Protein AF-A0A7S0LSY8-F1 (afdb_monomer)

Secondary structure (DSSP, 8-state):
-PPPPPPPP-PPPPP-HHHHHHHHHHT--HHHHHHHHHHTTT--HHHHHHHHHHHTTSGGGGSPPPPTT-TTSSS------HHHHHHHHHTT--HHHHHHHHHHTTT-HHHHHHHHHHHHHHHHT-

Foldseek 3Di:
DDDDDDDDDDQQDFQDVVLLVVCVVVPDASQLSRVLSVVVSVPHNVSSVVVCVVCVPPPCSNPHDDPSVCPVVPPDPLPLPVVLLVVVVVVVDHSVLSSVLCNVVRNDSVSSVVVCVVCVVVVVVD

Structure (mmCIF, N/CA/C/O backbone):
data_AF-A0A7S0LSY8-F1
#
_entry.id   AF-A0A7S0LSY8-F1
#
loop_
_atom_site.group_PDB
_atom_site.id
_atom_site.type_symbol
_atom_site.label_atom_id
_atom_site.label_alt_id
_atom_site.label_comp_id
_atom_site.label_asym_id
_atom_site.label_entity_id
_atom_site.label_seq_id
_atom_site.pdbx_PDB_ins_code
_atom_site.Cartn_x
_atom_site.Cartn_y
_atom_site.Cartn_z
_atom_site.occupancy
_atom_site.B_iso_or_equiv
_atom_site.auth_seq_id
_atom_site.auth_comp_id
_atom_site.auth_asym_id
_atom_site.auth_atom_id
_atom_site.pdbx_PDB_model_num
ATOM 1 N N . ALA A 1 1 ? -17.701 -11.388 41.308 1.00 42.91 1 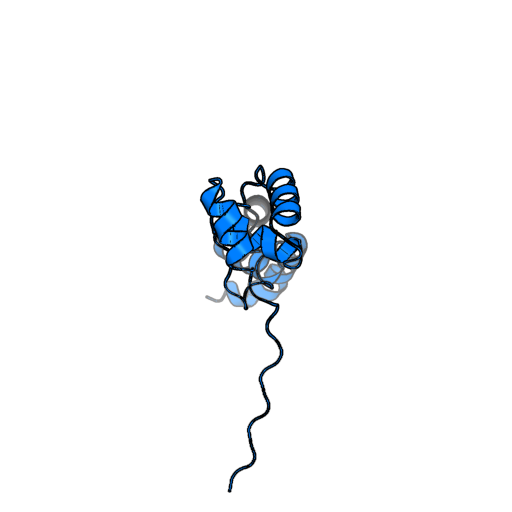ALA A N 1
ATOM 2 C CA . ALA A 1 1 ? -17.339 -10.186 40.533 1.00 42.91 1 ALA A CA 1
ATOM 3 C C . ALA A 1 1 ? -15.982 -10.446 39.891 1.00 42.91 1 ALA A C 1
ATOM 5 O O . ALA A 1 1 ? -15.053 -10.774 40.617 1.00 42.91 1 ALA A O 1
ATOM 6 N N . ALA A 1 2 ? -15.907 -10.433 38.559 1.00 42.19 2 ALA A N 1
ATOM 7 C CA . ALA A 1 2 ? -14.663 -10.598 37.803 1.00 42.19 2 ALA A CA 1
ATOM 8 C C . ALA A 1 2 ? -13.939 -9.239 37.672 1.00 42.19 2 ALA A C 1
ATOM 10 O O . ALA A 1 2 ? -14.623 -8.212 37.674 1.00 42.19 2 ALA A O 1
ATOM 11 N N . PRO A 1 3 ? -12.596 -9.201 37.584 1.00 59.75 3 PRO A N 1
ATOM 12 C CA . PRO A 1 3 ? -11.853 -7.957 37.383 1.00 59.75 3 PRO A CA 1
ATOM 13 C C . PRO A 1 3 ? -12.065 -7.395 35.960 1.00 59.75 3 PRO A C 1
ATOM 15 O O . PRO A 1 3 ? -12.227 -8.177 35.021 1.00 59.75 3 PRO A O 1
ATOM 18 N N . PRO A 1 4 ? -12.063 -6.059 35.775 1.00 61.12 4 PRO A N 1
ATOM 19 C CA . PRO A 1 4 ? -12.192 -5.441 34.458 1.00 61.12 4 PRO A CA 1
ATOM 20 C C . PRO A 1 4 ? -10.947 -5.701 33.594 1.00 61.12 4 PRO A C 1
ATOM 22 O O . PRO A 1 4 ? -9.817 -5.469 34.022 1.00 61.12 4 PRO A O 1
ATOM 25 N N . CYS A 1 5 ? -11.181 -6.178 32.368 1.00 45.53 5 CYS A N 1
ATOM 26 C CA . CYS A 1 5 ? -10.199 -6.290 31.290 1.00 45.53 5 CYS A CA 1
ATOM 27 C C . CYS A 1 5 ? -9.465 -4.957 31.067 1.00 45.53 5 CYS A C 1
ATOM 29 O O . CYS A 1 5 ? -10.090 -3.899 31.021 1.00 45.53 5 CYS A O 1
ATOM 31 N N . ALA A 1 6 ? -8.146 -5.027 30.889 1.00 56.25 6 ALA A N 1
ATOM 32 C CA . ALA A 1 6 ? -7.312 -3.911 30.452 1.00 56.25 6 ALA A CA 1
ATOM 33 C C . ALA A 1 6 ? -7.784 -3.347 29.089 1.00 56.25 6 ALA A C 1
ATOM 35 O O . ALA A 1 6 ? -8.228 -4.131 28.245 1.00 56.25 6 ALA A O 1
ATOM 36 N N . PRO A 1 7 ? -7.686 -2.024 28.840 1.00 59.47 7 PRO A N 1
ATOM 37 C CA . PRO A 1 7 ? -7.923 -1.470 27.510 1.00 59.47 7 PRO A CA 1
ATOM 38 C C . PRO A 1 7 ? -6.825 -1.934 26.530 1.00 59.47 7 PRO A C 1
ATOM 40 O O . PRO A 1 7 ? -5.669 -2.082 26.938 1.00 59.47 7 PRO A O 1
ATOM 43 N N . PRO A 1 8 ? -7.161 -2.172 25.248 1.00 52.75 8 PRO A N 1
ATOM 44 C CA . PRO A 1 8 ? -6.174 -2.473 24.216 1.00 52.75 8 PRO A CA 1
ATOM 45 C C . PRO A 1 8 ? -5.215 -1.280 24.014 1.00 52.75 8 PRO A C 1
ATOM 47 O O . PRO A 1 8 ? -5.577 -0.145 24.337 1.00 52.75 8 PRO A O 1
ATOM 50 N N . PRO A 1 9 ? -3.992 -1.512 23.501 1.00 51.47 9 PRO A N 1
ATOM 51 C CA . PRO A 1 9 ? -3.039 -0.442 23.205 1.00 51.47 9 PRO A CA 1
ATOM 52 C C . PRO A 1 9 ? -3.654 0.591 22.243 1.00 51.47 9 PRO A C 1
ATOM 54 O O . PRO A 1 9 ? -4.496 0.225 21.418 1.00 51.47 9 PRO A O 1
ATOM 57 N N . PRO A 1 10 ? -3.259 1.875 22.331 1.00 51.97 10 PRO A N 1
ATOM 58 C CA . PRO A 1 10 ? -3.784 2.912 21.454 1.00 51.97 10 PRO A CA 1
ATOM 59 C C . PRO A 1 10 ? -3.404 2.580 20.010 1.00 51.97 10 PRO A C 1
ATOM 61 O O . PRO A 1 10 ? -2.225 2.539 19.659 1.00 51.97 10 PRO A O 1
ATOM 64 N N . ALA A 1 11 ? -4.410 2.317 19.178 1.00 51.84 11 ALA A N 1
ATOM 65 C CA . ALA A 1 11 ? -4.234 2.336 17.736 1.00 51.84 11 ALA A CA 1
ATOM 66 C C . ALA A 1 11 ? -3.699 3.725 17.333 1.00 51.84 11 ALA A C 1
ATOM 68 O O . ALA A 1 11 ? -4.086 4.718 17.962 1.00 51.84 11 ALA A O 1
ATOM 69 N N . PRO A 1 12 ? -2.812 3.825 16.324 1.00 55.16 12 PRO A N 1
ATOM 70 C CA . PRO A 1 12 ? -2.435 5.122 15.775 1.00 55.16 12 PRO A CA 1
ATOM 71 C C . PRO A 1 12 ? -3.712 5.900 15.421 1.00 55.16 12 PRO A C 1
ATOM 73 O O . PRO A 1 12 ? -4.687 5.278 14.978 1.00 55.16 12 PRO A O 1
ATOM 76 N N . PRO A 1 13 ? -3.753 7.221 15.670 1.00 63.06 13 PRO A N 1
ATOM 77 C CA . PRO A 1 13 ? -4.959 8.001 15.446 1.00 63.06 13 PRO A CA 1
ATOM 78 C C . PRO A 1 13 ? -5.411 7.809 13.994 1.00 63.06 13 PRO A C 1
ATOM 80 O O . PRO A 1 13 ? -4.576 7.906 13.090 1.00 63.06 13 PRO A O 1
ATOM 83 N N . PRO A 1 14 ? -6.695 7.495 13.754 1.00 71.38 14 PRO A N 1
ATOM 84 C CA . PRO A 1 14 ? -7.207 7.390 12.397 1.00 71.38 14 PRO A CA 1
ATOM 85 C C . PRO A 1 14 ? -7.023 8.724 11.660 1.00 71.38 14 PRO A C 1
ATOM 87 O O . PRO A 1 14 ? -6.875 9.779 12.280 1.00 71.38 14 PRO A O 1
ATOM 90 N N . ALA A 1 15 ? -7.013 8.665 10.328 1.00 80.56 15 ALA A N 1
ATOM 91 C CA . ALA A 1 15 ? -7.034 9.862 9.497 1.00 80.56 15 ALA A CA 1
ATOM 92 C C . ALA A 1 15 ? -8.249 10.720 9.871 1.00 80.56 15 ALA A C 1
ATOM 94 O O . ALA A 1 15 ? -9.363 10.197 9.946 1.00 80.56 15 ALA A O 1
ATOM 95 N N . ASP A 1 16 ? -8.038 12.013 10.096 1.00 85.81 16 ASP A N 1
ATOM 96 C CA . ASP A 1 16 ? -9.111 12.927 10.465 1.00 85.81 16 ASP A CA 1
ATOM 97 C C . ASP A 1 16 ? -10.097 13.067 9.305 1.00 85.81 16 ASP A C 1
ATOM 99 O O . ASP A 1 16 ? -9.765 13.570 8.228 1.00 85.81 16 ASP A O 1
ATOM 103 N N . GLU A 1 17 ? -11.324 12.594 9.516 1.00 83.25 17 GLU A N 1
ATOM 104 C CA . GLU A 1 17 ? -12.347 12.537 8.473 1.00 83.25 17 GLU A CA 1
ATOM 105 C C . GLU A 1 17 ? -12.709 13.930 7.942 1.00 83.25 17 GLU A C 1
ATOM 107 O O . GLU A 1 17 ? -13.083 14.050 6.777 1.00 83.25 17 GLU A O 1
ATOM 112 N N . SER A 1 18 ? -12.537 14.992 8.740 1.00 86.31 18 SER A N 1
ATOM 113 C CA . SER A 1 18 ? -12.792 16.369 8.290 1.00 86.31 18 SER A CA 1
ATOM 114 C C . SER A 1 18 ? -11.728 16.835 7.295 1.00 86.31 18 SER A C 1
ATOM 116 O O . SER A 1 18 ? -12.042 17.478 6.287 1.00 86.31 18 SER A O 1
ATOM 118 N N . VAL A 1 19 ? -10.466 16.481 7.550 1.00 87.38 19 VAL A N 1
ATOM 119 C CA . VAL A 1 19 ? -9.344 16.743 6.636 1.00 87.38 19 VAL A CA 1
ATOM 120 C C . VAL A 1 19 ? -9.500 15.924 5.358 1.00 87.38 19 VAL A C 1
ATOM 122 O O . VAL A 1 19 ? -9.396 16.470 4.257 1.00 87.38 19 VAL A O 1
ATOM 125 N N . VAL A 1 20 ? -9.830 14.638 5.497 1.00 87.06 20 VAL A N 1
ATOM 126 C CA . VAL A 1 20 ? -10.076 13.738 4.366 1.00 87.06 20 VAL A CA 1
ATOM 127 C C . VAL A 1 20 ? -11.226 14.252 3.502 1.00 87.06 20 VAL A C 1
ATOM 129 O O . VAL A 1 20 ? -11.060 14.379 2.294 1.00 87.06 20 VAL A O 1
ATOM 132 N N . ALA A 1 21 ? -12.362 14.614 4.099 1.00 87.19 21 ALA A N 1
ATOM 133 C CA . ALA A 1 21 ? -13.519 15.134 3.373 1.00 87.19 21 ALA A CA 1
ATOM 134 C C . ALA A 1 21 ? -13.210 16.443 2.632 1.00 87.19 21 ALA A C 1
ATOM 136 O O . ALA A 1 21 ? -13.695 16.643 1.520 1.00 87.19 21 ALA A O 1
ATOM 137 N N . SER A 1 22 ? -12.374 17.311 3.211 1.00 88.69 22 SER A N 1
ATOM 138 C CA . SER A 1 22 ? -11.951 18.563 2.569 1.00 88.69 22 SER A CA 1
ATOM 139 C C . SER A 1 22 ? -11.122 18.299 1.308 1.00 88.69 22 SER A C 1
ATOM 141 O O . SER A 1 22 ? -11.386 18.885 0.259 1.00 88.69 22 SER A O 1
ATOM 143 N N . LEU A 1 23 ? -10.165 17.369 1.384 1.00 86.38 23 LEU A N 1
ATOM 144 C CA . LEU A 1 23 ? -9.323 16.974 0.251 1.00 86.38 23 LEU A CA 1
ATOM 145 C C . LEU A 1 23 ? -10.124 16.216 -0.819 1.00 86.38 23 LEU A C 1
ATOM 147 O O . LEU A 1 23 ? -10.008 16.504 -2.011 1.00 86.38 23 LEU A O 1
ATOM 151 N N . VAL A 1 24 ? -11.008 15.311 -0.404 1.00 87.75 24 VAL A N 1
ATOM 152 C CA . VAL A 1 24 ? -11.899 14.583 -1.318 1.00 87.75 24 VAL A CA 1
ATOM 153 C C . VAL A 1 24 ? -12.846 15.533 -2.041 1.00 87.75 24 VAL A C 1
ATOM 155 O O . VAL A 1 24 ? -13.026 15.427 -3.253 1.00 87.75 24 VAL A O 1
ATOM 158 N N . SER A 1 25 ? -13.390 16.525 -1.334 1.00 85.94 25 SER A N 1
ATOM 159 C CA . SER A 1 25 ? -14.231 17.558 -1.941 1.00 85.94 25 SER A CA 1
ATOM 160 C C . SER A 1 25 ? -13.473 18.441 -2.938 1.00 85.94 25 SER A C 1
ATOM 162 O O . SER A 1 25 ? -14.108 19.039 -3.805 1.00 85.94 25 SER A O 1
ATOM 164 N N . MET A 1 26 ? -12.144 18.534 -2.830 1.00 83.12 26 MET A N 1
ATOM 165 C CA . MET A 1 26 ? -11.284 19.220 -3.802 1.00 83.12 26 MET A CA 1
ATOM 166 C C . MET A 1 26 ? -10.941 18.361 -5.023 1.00 83.12 26 MET A C 1
ATOM 168 O O . MET A 1 26 ? -10.442 18.895 -6.012 1.00 83.12 26 MET A O 1
ATOM 172 N N . GLY A 1 27 ? -11.248 17.062 -4.987 1.00 79.75 27 GLY A N 1
ATOM 173 C CA . GLY A 1 27 ? -11.003 16.120 -6.080 1.00 79.75 27 GLY A CA 1
ATOM 174 C C . GLY A 1 27 ? -9.839 15.159 -5.842 1.00 79.75 27 GLY A C 1
ATOM 175 O O . GLY A 1 27 ? -9.475 14.425 -6.758 1.00 79.75 27 GLY A O 1
ATOM 176 N N . PHE A 1 28 ? -9.256 15.132 -4.641 1.00 82.06 28 PHE A N 1
ATOM 177 C CA . PHE A 1 28 ? -8.258 14.125 -4.276 1.00 82.06 28 PHE A CA 1
ATOM 178 C C . PHE A 1 28 ? -8.929 12.793 -3.908 1.00 82.06 28 PHE A C 1
ATOM 180 O O . PHE A 1 28 ? -10.042 12.761 -3.390 1.00 82.06 28 PHE A O 1
ATOM 187 N N . SER A 1 29 ? -8.262 11.663 -4.142 1.00 83.88 29 SER A N 1
ATOM 188 C CA . SER A 1 29 ? -8.815 10.360 -3.749 1.00 83.88 29 SER A CA 1
ATOM 189 C C . SER A 1 29 ? -8.888 10.206 -2.232 1.00 83.88 29 SER A C 1
ATOM 191 O O . SER A 1 29 ? -8.035 10.711 -1.499 1.00 83.88 29 SER A O 1
ATOM 193 N N . GLU A 1 30 ? -9.862 9.431 -1.748 1.00 83.25 30 GLU A N 1
ATOM 194 C CA . GLU A 1 30 ? -10.002 9.109 -0.320 1.00 83.25 30 GLU A CA 1
ATOM 195 C C . GLU A 1 30 ? -8.741 8.471 0.272 1.00 83.25 30 GLU A C 1
ATOM 197 O O . GLU A 1 30 ? -8.360 8.799 1.393 1.00 83.25 30 GLU A O 1
ATOM 202 N N . ASN A 1 31 ? -8.077 7.581 -0.472 1.00 83.06 31 ASN A N 1
ATOM 203 C CA . ASN A 1 31 ? -6.863 6.902 -0.012 1.00 83.06 31 ASN A CA 1
ATOM 204 C C . ASN A 1 31 ? -5.715 7.890 0.211 1.00 83.06 31 ASN A C 1
ATOM 206 O O . ASN A 1 31 ? -5.158 7.953 1.306 1.00 83.06 31 ASN A O 1
ATOM 210 N N . GLY A 1 32 ? -5.425 8.719 -0.791 1.00 82.44 32 GLY A N 1
ATOM 211 C CA . GLY A 1 32 ? -4.392 9.746 -0.708 1.00 82.44 32 GLY A CA 1
ATOM 212 C C . GLY A 1 32 ? -4.700 10.813 0.341 1.00 82.44 32 GLY A C 1
ATOM 213 O O . GLY A 1 32 ? -3.818 11.239 1.081 1.00 82.44 32 GLY A O 1
ATOM 214 N N . SER A 1 33 ? -5.978 11.160 0.498 1.00 87.00 33 SER A N 1
ATOM 215 C CA . SER A 1 33 ? -6.441 12.082 1.538 1.00 87.00 33 SER A CA 1
ATOM 216 C C . SER A 1 33 ? -6.225 11.516 2.946 1.00 87.00 33 SER A C 1
ATOM 218 O O . SER A 1 33 ? -5.756 12.226 3.835 1.00 87.00 33 SER A O 1
ATOM 220 N N . LYS A 1 34 ? -6.498 10.219 3.152 1.00 85.50 34 LYS A N 1
ATOM 221 C CA . LYS A 1 34 ? -6.215 9.515 4.414 1.00 85.50 34 LYS A CA 1
ATOM 222 C C . LYS A 1 34 ? -4.707 9.417 4.671 1.00 85.50 34 LYS A C 1
ATOM 224 O O . LYS A 1 34 ? -4.277 9.648 5.799 1.00 85.50 34 LYS A O 1
ATOM 229 N N . ARG A 1 35 ? -3.897 9.137 3.640 1.00 82.94 35 ARG A N 1
ATOM 230 C CA . ARG A 1 35 ? -2.423 9.122 3.734 1.00 82.94 35 ARG A CA 1
ATOM 231 C C . ARG A 1 35 ? -1.880 10.479 4.152 1.00 82.94 35 ARG A C 1
ATOM 233 O O . ARG A 1 35 ? -1.093 10.546 5.088 1.00 82.94 35 ARG A O 1
ATOM 240 N N . ALA A 1 36 ? -2.354 11.542 3.515 1.00 86.38 36 ALA A N 1
ATOM 241 C CA . ALA A 1 36 ? -1.938 12.900 3.810 1.00 86.38 36 ALA A CA 1
ATOM 242 C C . ALA A 1 36 ? -2.314 13.329 5.225 1.00 86.38 36 ALA A C 1
ATOM 244 O O . ALA A 1 36 ? -1.459 13.835 5.947 1.00 86.38 36 ALA A O 1
ATOM 245 N N . ALA A 1 37 ? -3.554 13.064 5.648 1.00 87.19 37 ALA A N 1
ATOM 246 C CA . ALA A 1 37 ? -4.008 13.347 7.006 1.00 87.19 37 ALA A CA 1
ATOM 247 C C . ALA A 1 37 ? -3.119 12.650 8.051 1.00 87.19 37 ALA A C 1
ATOM 249 O O . ALA A 1 37 ? -2.656 13.291 8.991 1.00 87.19 37 ALA A O 1
ATOM 250 N N . LEU A 1 38 ? -2.790 11.371 7.841 1.00 83.38 38 LEU A N 1
ATOM 251 C CA . LEU A 1 38 ? -1.892 10.620 8.722 1.00 83.38 38 LEU A CA 1
ATOM 252 C C . LEU A 1 38 ? -0.448 11.136 8.679 1.00 83.38 38 LEU A C 1
ATOM 254 O O . LEU A 1 38 ? 0.188 11.258 9.725 1.00 83.38 38 LEU A O 1
ATOM 258 N N . ALA A 1 39 ?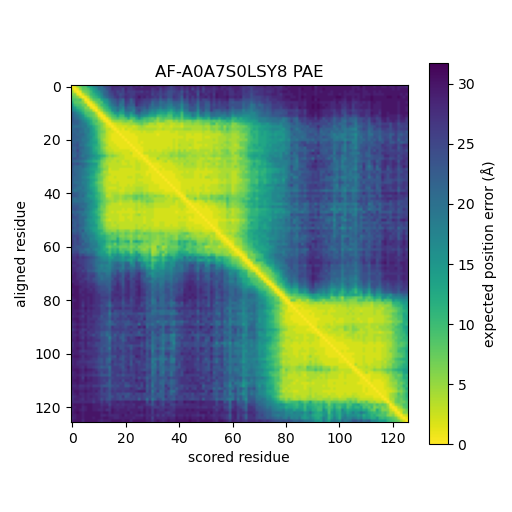 0.067 11.470 7.496 1.00 82.56 39 ALA A N 1
ATOM 259 C CA . ALA A 1 39 ? 1.438 11.938 7.324 1.00 82.56 39 ALA A CA 1
ATOM 260 C C . ALA A 1 39 ? 1.682 13.282 8.017 1.00 82.56 39 ALA A C 1
ATOM 262 O O . ALA A 1 39 ? 2.722 13.486 8.648 1.00 82.56 39 ALA A O 1
ATOM 263 N N . VAL A 1 40 ? 0.689 14.172 7.985 1.00 86.25 40 VAL A N 1
ATOM 264 C CA . VAL A 1 40 ? 0.742 15.444 8.715 1.00 86.25 40 VAL A CA 1
ATOM 265 C C . VAL A 1 40 ? 0.259 15.326 10.154 1.00 86.25 40 VAL A C 1
ATOM 267 O O . VAL A 1 40 ? 0.036 16.346 10.791 1.00 86.25 40 VAL A O 1
ATOM 270 N N . ASN A 1 41 ? 0.099 14.110 10.691 1.00 82.88 41 ASN A N 1
ATOM 271 C CA . ASN A 1 41 ? -0.359 13.860 12.063 1.00 82.88 41 ASN A CA 1
ATOM 272 C C . ASN A 1 41 ? -1.703 14.535 12.393 1.00 82.88 41 ASN A C 1
ATOM 274 O O . ASN A 1 41 ? -1.925 14.981 13.517 1.00 82.88 41 ASN A O 1
ATOM 278 N N . ASN A 1 42 ? -2.600 14.624 11.410 1.00 80.44 42 ASN A N 1
ATOM 279 C CA . ASN A 1 42 ? -3.902 15.276 11.520 1.00 80.44 42 ASN A CA 1
ATOM 280 C C . ASN A 1 42 ? -3.811 16.749 11.977 1.00 80.44 42 ASN A C 1
ATOM 282 O O . ASN A 1 42 ? -4.737 17.266 12.595 1.00 80.44 42 ASN A O 1
ATOM 286 N N . VAL A 1 43 ? -2.699 17.437 11.676 1.00 83.31 43 VAL A N 1
ATOM 287 C CA . VAL A 1 43 ? -2.468 18.842 12.069 1.00 83.31 43 VAL A CA 1
ATOM 288 C C . VAL A 1 43 ? -3.440 19.806 11.375 1.00 83.31 43 VAL A C 1
ATOM 290 O O . VAL A 1 43 ? -3.800 20.828 11.955 1.00 83.31 43 VAL A O 1
ATOM 293 N N . GLY A 1 44 ? -3.900 19.484 10.162 1.00 84.75 44 GLY A N 1
ATOM 294 C CA . GLY A 1 44 ? -4.913 20.271 9.458 1.00 84.75 44 GLY A CA 1
ATOM 295 C C . GLY A 1 44 ? -5.006 19.971 7.963 1.00 84.75 44 GLY A C 1
ATOM 296 O O . GLY A 1 44 ? -4.135 19.314 7.390 1.00 84.75 44 GLY A O 1
ATOM 297 N N . ALA A 1 45 ? -6.069 20.475 7.327 1.00 85.81 45 ALA A N 1
ATOM 298 C CA . ALA A 1 45 ? -6.326 20.267 5.901 1.00 85.81 45 ALA A CA 1
ATOM 299 C C . ALA A 1 45 ? -5.332 21.001 4.991 1.00 85.81 45 ALA A C 1
ATOM 301 O O . ALA A 1 45 ? -4.968 20.470 3.947 1.00 85.81 45 ALA A O 1
A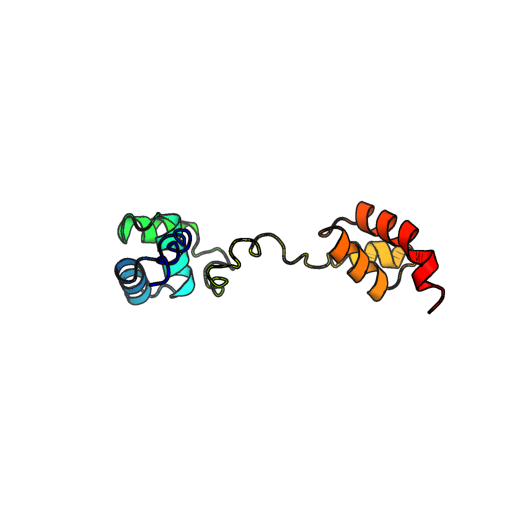TOM 302 N N . GLU A 1 46 ? -4.850 22.174 5.405 1.00 87.81 46 GLU A N 1
ATOM 303 C CA . GLU A 1 46 ? -3.841 22.949 4.669 1.00 87.81 46 GLU A CA 1
ATOM 304 C C . GLU A 1 46 ? -2.504 22.197 4.597 1.00 87.81 46 GLU A C 1
ATOM 306 O O . GLU A 1 46 ? -1.952 22.005 3.517 1.00 87.81 46 GLU A O 1
ATOM 311 N N . GLN A 1 47 ? -2.027 21.664 5.724 1.00 86.56 47 GLN A N 1
ATOM 312 C CA . GLN A 1 47 ? -0.797 20.866 5.760 1.00 86.56 47 GLN A CA 1
ATOM 313 C C . GLN A 1 47 ? -0.961 19.541 5.028 1.00 86.56 47 GLN A C 1
ATOM 315 O O . GLN A 1 47 ? -0.066 19.138 4.287 1.00 86.56 47 GLN A O 1
ATOM 320 N N . ALA A 1 48 ? -2.105 18.871 5.196 1.00 86.75 48 ALA A N 1
ATOM 321 C CA . ALA A 1 48 ? -2.383 17.648 4.458 1.00 86.75 48 ALA A CA 1
ATOM 322 C C . ALA A 1 48 ? -2.380 17.919 2.948 1.00 86.75 48 ALA A C 1
ATOM 324 O O . ALA A 1 48 ? -1.798 17.144 2.203 1.00 86.75 48 ALA A O 1
ATOM 325 N N . MET A 1 49 ? -2.938 19.043 2.496 1.00 85.81 49 MET A N 1
ATOM 326 C CA . MET A 1 49 ? -2.885 19.458 1.095 1.00 85.81 49 M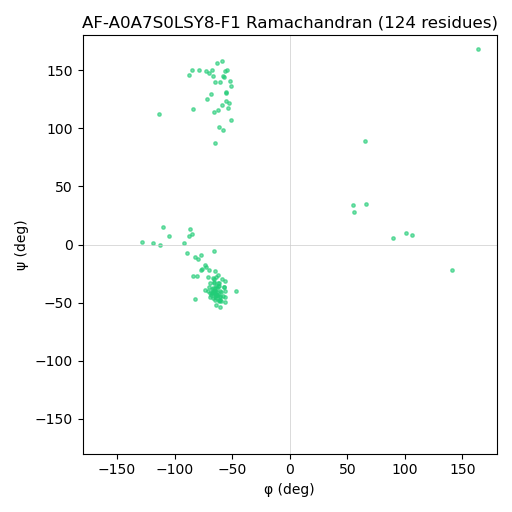ET A CA 1
ATOM 327 C C . MET A 1 49 ? -1.449 19.665 0.599 1.00 85.81 49 MET A C 1
ATOM 329 O O . MET A 1 49 ? -1.126 19.188 -0.485 1.00 85.81 49 MET A O 1
ATOM 333 N N . GLU A 1 50 ? -0.580 20.337 1.357 1.00 87.44 50 GLU A N 1
ATOM 334 C CA . GLU A 1 50 ? 0.835 20.467 0.971 1.00 87.44 50 GLU A CA 1
ATOM 335 C C . GLU A 1 50 ? 1.509 19.098 0.835 1.00 87.44 50 GLU A C 1
ATOM 337 O O . GLU A 1 50 ? 2.244 18.852 -0.124 1.00 87.44 50 GLU A O 1
ATOM 342 N N . TRP A 1 51 ? 1.207 18.176 1.753 1.00 88.06 51 TRP A N 1
ATOM 343 C CA . TRP A 1 51 ? 1.708 16.807 1.677 1.00 88.06 51 TRP A CA 1
ATOM 344 C C . TRP A 1 51 ? 1.168 16.066 0.452 1.00 88.06 51 TRP A C 1
ATOM 346 O O . TRP A 1 51 ? 1.942 15.402 -0.238 1.00 88.06 51 TRP A O 1
ATOM 356 N N . VAL A 1 52 ? -0.130 16.222 0.153 1.00 86.12 52 VAL A N 1
ATOM 357 C CA . VAL A 1 52 ? -0.748 15.707 -1.072 1.00 86.12 52 VAL A CA 1
ATOM 358 C C . VAL A 1 52 ? -0.015 16.256 -2.282 1.00 86.12 52 VAL A C 1
ATOM 360 O O . VAL A 1 52 ? 0.381 15.468 -3.117 1.00 86.12 52 VAL A O 1
ATOM 363 N N . PHE A 1 53 ? 0.230 17.560 -2.395 1.00 82.94 53 PHE A N 1
ATOM 364 C CA . PHE A 1 53 ? 0.912 18.101 -3.572 1.00 82.94 53 PHE A CA 1
ATOM 365 C C . PHE A 1 53 ? 2.333 17.568 -3.754 1.00 82.94 53 PHE A C 1
ATOM 367 O O . PHE A 1 53 ? 2.759 17.373 -4.886 1.00 82.94 53 PHE A O 1
ATOM 374 N N . ALA A 1 54 ? 3.041 17.291 -2.661 1.00 84.00 54 ALA A N 1
ATOM 375 C CA . ALA A 1 54 ? 4.364 16.681 -2.717 1.00 84.00 54 ALA A CA 1
ATOM 376 C C . ALA A 1 54 ? 4.342 15.190 -3.109 1.00 84.00 54 ALA A C 1
ATOM 378 O O . ALA A 1 54 ? 5.375 14.670 -3.517 1.00 84.00 54 ALA A O 1
ATOM 379 N N . HIS A 1 55 ? 3.198 14.509 -2.972 1.00 81.56 55 HIS A N 1
ATOM 380 C CA . HIS A 1 55 ? 3.077 13.058 -3.165 1.00 81.56 55 HIS A CA 1
ATOM 381 C C . HIS A 1 55 ? 1.954 12.651 -4.134 1.00 81.56 55 HIS A C 1
ATOM 383 O O . HIS A 1 55 ? 1.745 11.464 -4.330 1.00 81.56 55 HIS A O 1
ATOM 389 N N . LEU A 1 56 ? 1.209 13.570 -4.762 1.00 78.12 56 LEU A N 1
ATOM 390 C CA . LEU A 1 56 ? 0.088 13.200 -5.645 1.00 78.12 56 LEU A CA 1
ATOM 391 C C . LEU A 1 56 ? 0.568 12.560 -6.948 1.00 78.12 56 LEU A C 1
ATOM 393 O O . LEU A 1 56 ? -0.211 11.901 -7.633 1.00 78.12 56 LEU A O 1
ATOM 397 N N . GLU A 1 57 ? 1.820 12.838 -7.308 1.00 74.62 57 GLU A N 1
ATOM 398 C CA . GLU A 1 57 ? 2.507 12.308 -8.485 1.00 74.62 57 GLU A CA 1
ATOM 399 C C . GLU A 1 57 ? 3.027 10.887 -8.242 1.00 74.62 57 GLU A C 1
ATOM 401 O O . GLU A 1 57 ? 3.401 10.195 -9.189 1.00 74.62 57 GLU A O 1
ATOM 406 N N . ASP A 1 58 ? 3.032 10.449 -6.981 1.00 73.88 58 ASP A N 1
ATOM 407 C CA . ASP A 1 58 ? 3.430 9.106 -6.606 1.00 73.88 58 ASP A CA 1
ATOM 408 C C . ASP A 1 58 ? 2.337 8.120 -7.060 1.00 73.88 58 ASP A C 1
ATOM 410 O O . ASP A 1 58 ? 1.162 8.291 -6.706 1.00 73.88 58 ASP A O 1
ATOM 414 N N . PRO A 1 59 ? 2.675 7.083 -7.847 1.00 63.12 59 PRO A N 1
ATOM 415 C CA . PRO A 1 59 ? 1.697 6.113 -8.343 1.00 63.12 59 PRO A CA 1
ATOM 416 C C . PRO A 1 59 ? 0.966 5.406 -7.193 1.00 63.12 59 PRO A C 1
ATOM 418 O O . PRO A 1 59 ? -0.221 5.093 -7.306 1.00 63.12 59 PRO A O 1
ATOM 421 N N . ASP A 1 60 ? 1.639 5.254 -6.055 1.00 66.25 60 ASP A N 1
ATOM 422 C CA . ASP A 1 60 ? 1.106 4.659 -4.839 1.00 66.25 60 ASP A CA 1
ATOM 423 C C . ASP A 1 60 ? 0.109 5.564 -4.100 1.00 66.25 60 ASP A C 1
ATOM 425 O O . ASP A 1 60 ? -0.663 5.085 -3.271 1.00 66.25 60 ASP A O 1
ATOM 429 N N . PHE A 1 61 ? 0.062 6.873 -4.359 1.00 72.88 61 PHE A N 1
ATOM 430 C CA . PHE A 1 61 ? -0.757 7.817 -3.585 1.00 72.88 61 PHE A CA 1
ATOM 431 C C . PHE A 1 61 ? -2.250 7.465 -3.563 1.00 72.88 61 PHE A C 1
ATOM 433 O O . PHE A 1 61 ? -2.924 7.627 -2.541 1.00 72.88 61 PHE A O 1
ATOM 440 N N . ASN A 1 62 ? -2.763 6.957 -4.683 1.00 71.69 62 ASN A N 1
ATOM 441 C CA . ASN A 1 62 ? -4.160 6.550 -4.822 1.00 71.69 62 ASN A CA 1
ATOM 442 C C . ASN A 1 62 ? -4.411 5.088 -4.422 1.00 71.69 62 ASN A C 1
ATOM 444 O O . ASN A 1 62 ? -5.577 4.680 -4.349 1.00 71.69 62 ASN A O 1
ATOM 448 N N . ASP A 1 63 ? -3.354 4.321 -4.152 1.00 70.25 63 ASP A N 1
ATOM 449 C CA . ASP A 1 63 ? -3.445 2.905 -3.813 1.00 70.25 63 ASP A CA 1
ATOM 450 C C . ASP A 1 63 ? -4.183 2.716 -2.473 1.00 70.25 63 ASP A C 1
ATOM 452 O O . ASP A 1 63 ? -4.033 3.544 -1.559 1.00 70.25 63 ASP A O 1
ATOM 456 N N . PRO A 1 64 ? -5.057 1.698 -2.342 1.00 61.66 64 PRO A N 1
ATOM 457 C CA . PRO A 1 64 ? -5.779 1.436 -1.104 1.00 61.66 64 PRO A CA 1
ATOM 458 C C . PRO A 1 64 ? -4.824 1.325 0.084 1.00 61.66 64 PRO A C 1
ATOM 460 O O . PRO A 1 64 ? -3.954 0.461 0.138 1.00 61.66 64 PRO A O 1
ATOM 463 N N . LEU A 1 65 ? -5.038 2.186 1.084 1.00 56.53 65 LEU A N 1
ATOM 464 C CA . LEU A 1 65 ? -4.314 2.101 2.346 1.00 56.53 65 LEU A CA 1
ATOM 465 C C . LEU A 1 65 ? -4.487 0.696 2.939 1.00 56.53 65 LEU A C 1
ATOM 467 O O . LEU A 1 65 ? -5.631 0.285 3.177 1.00 56.53 65 LEU A O 1
ATOM 471 N N . PRO A 1 66 ? -3.394 -0.038 3.216 1.00 52.44 66 PRO A N 1
ATOM 472 C CA . PRO A 1 66 ? -3.509 -1.316 3.887 1.00 52.44 66 PRO A CA 1
ATOM 473 C C . PRO A 1 66 ? -4.164 -1.087 5.262 1.00 52.44 66 PRO A C 1
ATOM 475 O O . PRO A 1 66 ? -3.885 -0.078 5.920 1.00 52.44 66 PRO A O 1
ATOM 478 N N . PRO A 1 67 ? -5.072 -1.977 5.702 1.00 43.19 67 PRO A N 1
ATOM 479 C CA . PRO A 1 67 ? -5.849 -1.789 6.925 1.00 43.19 67 PRO A CA 1
ATOM 480 C C . PRO A 1 67 ? -4.942 -1.536 8.144 1.00 43.19 67 PRO A C 1
ATOM 482 O O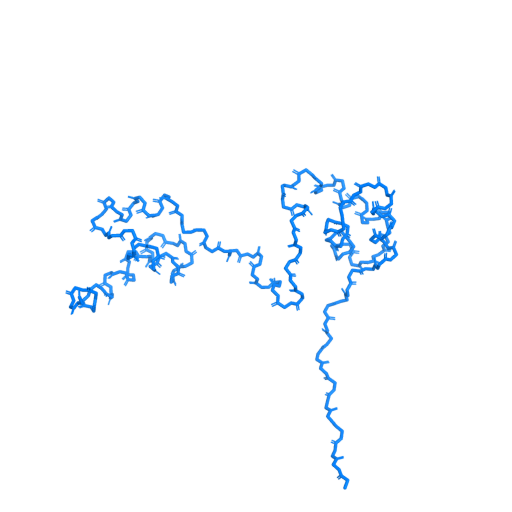 . PRO A 1 67 ? -3.817 -2.042 8.174 1.00 43.19 67 PRO A O 1
ATOM 485 N N . PRO A 1 68 ? -5.398 -0.784 9.168 1.00 44.31 68 PRO A N 1
ATOM 486 C CA . PRO A 1 68 ? -4.613 -0.500 10.371 1.00 44.31 68 PRO A CA 1
AT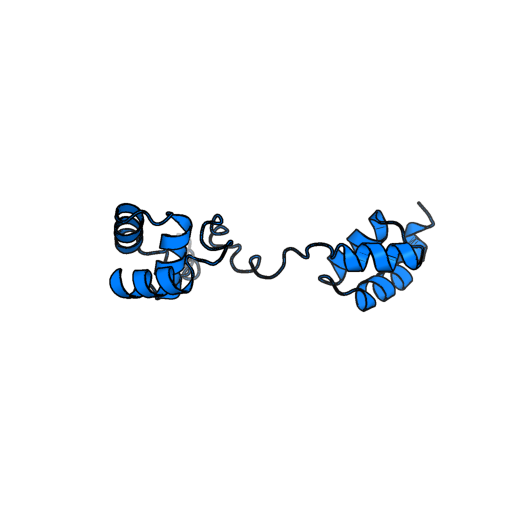OM 487 C C . PRO A 1 68 ? -4.286 -1.817 11.091 1.00 44.31 68 PRO A C 1
ATOM 489 O O . PRO A 1 68 ? -5.133 -2.433 11.729 1.00 44.31 68 PRO A O 1
ATOM 492 N N . GLY A 1 69 ? -3.053 -2.283 10.899 1.00 42.84 69 GLY A N 1
ATOM 493 C CA . GLY A 1 69 ? -2.596 -3.643 11.216 1.00 42.84 69 GLY A CA 1
ATOM 494 C C . GLY A 1 69 ? -1.637 -4.206 10.159 1.00 42.84 69 GLY A C 1
ATOM 495 O O . GLY A 1 69 ? -0.807 -5.052 10.467 1.00 42.84 69 GLY A O 1
ATOM 496 N N . ALA A 1 70 ? -1.683 -3.661 8.944 1.00 44.97 70 ALA A N 1
ATOM 497 C CA . ALA A 1 70 ? -0.798 -3.964 7.823 1.00 44.97 70 ALA A CA 1
ATOM 498 C C . ALA A 1 70 ? 0.161 -2.800 7.485 1.00 44.97 70 ALA A C 1
ATOM 500 O O . ALA A 1 70 ? 0.831 -2.821 6.459 1.00 44.97 70 ALA A O 1
ATOM 501 N N . ALA A 1 71 ? 0.316 -1.818 8.384 1.00 43.25 71 ALA A N 1
ATOM 502 C CA . ALA A 1 71 ? 1.383 -0.811 8.296 1.00 43.25 71 ALA A CA 1
ATOM 503 C C . ALA A 1 71 ? 2.798 -1.409 8.480 1.00 43.25 71 ALA A C 1
ATOM 505 O O . ALA A 1 71 ? 3.786 -0.717 8.278 1.00 43.25 71 ALA A O 1
ATOM 506 N N . ALA A 1 72 ? 2.899 -2.702 8.811 1.00 42.59 72 ALA A N 1
ATOM 507 C CA . ALA A 1 72 ? 4.140 -3.473 8.743 1.00 42.59 72 ALA A CA 1
ATOM 508 C C . ALA A 1 72 ? 4.341 -4.211 7.399 1.00 42.59 72 ALA A C 1
ATOM 510 O O . ALA A 1 72 ? 5.330 -4.917 7.252 1.00 42.59 72 ALA A O 1
ATOM 511 N N . ALA A 1 73 ? 3.428 -4.069 6.428 1.00 40.94 73 ALA A N 1
ATOM 512 C CA . ALA A 1 73 ? 3.484 -4.765 5.136 1.00 40.94 73 ALA A CA 1
ATOM 513 C C . ALA A 1 73 ? 3.591 -3.826 3.917 1.00 40.94 73 ALA A C 1
ATOM 515 O O . ALA A 1 73 ? 3.652 -4.303 2.790 1.00 40.94 73 ALA A O 1
ATOM 516 N N . ALA A 1 74 ? 3.649 -2.503 4.120 1.00 42.19 74 ALA A N 1
ATOM 517 C CA . ALA A 1 74 ? 3.908 -1.536 3.042 1.00 42.19 74 ALA A CA 1
ATOM 518 C C . ALA A 1 74 ? 5.409 -1.275 2.797 1.00 42.19 74 ALA A C 1
ATOM 520 O O . ALA A 1 74 ? 5.776 -0.414 2.005 1.00 42.19 74 ALA A O 1
ATOM 521 N N . THR A 1 75 ? 6.285 -2.038 3.450 1.00 42.56 75 THR A N 1
ATOM 522 C CA . THR A 1 75 ? 7.651 -2.278 2.981 1.00 42.56 75 THR A CA 1
ATOM 523 C C . THR A 1 75 ? 7.738 -3.749 2.623 1.00 42.56 75 THR A C 1
ATOM 525 O O . THR A 1 75 ? 7.660 -4.594 3.511 1.00 42.56 75 THR A O 1
ATOM 528 N N . ALA A 1 76 ? 7.891 -4.025 1.332 1.00 42.53 76 ALA A N 1
ATOM 529 C CA . ALA A 1 76 ? 8.046 -5.351 0.758 1.00 42.53 76 ALA A CA 1
ATOM 530 C C . ALA A 1 76 ? 6.822 -6.278 0.909 1.00 42.53 76 ALA A C 1
ATOM 532 O O . ALA A 1 76 ? 6.788 -7.186 1.738 1.00 42.53 76 ALA A O 1
ATOM 533 N N . ALA A 1 77 ? 5.914 -6.216 -0.067 1.00 37.62 77 ALA A N 1
ATOM 534 C CA . ALA A 1 77 ? 5.7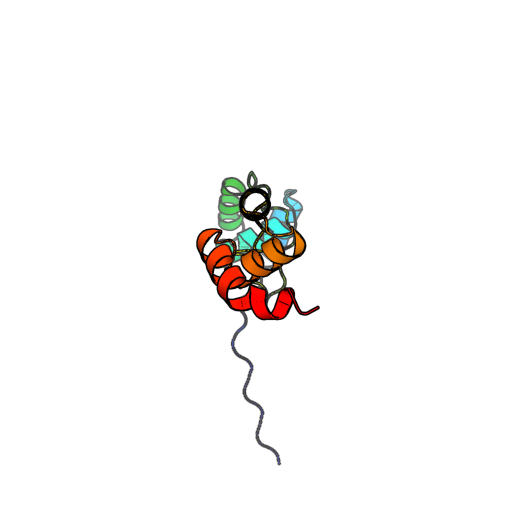61 -7.466 -0.799 1.00 37.62 77 ALA A CA 1
ATOM 535 C C . ALA A 1 77 ? 7.163 -7.758 -1.361 1.00 37.62 77 ALA A C 1
ATOM 537 O O . ALA A 1 77 ? 7.696 -6.880 -2.043 1.00 37.62 77 ALA A O 1
ATOM 538 N N . PRO A 1 78 ? 7.826 -8.883 -1.038 1.00 46.25 78 PRO A N 1
ATOM 539 C CA . PRO A 1 78 ? 8.961 -9.300 -1.831 1.00 46.25 78 PRO A CA 1
ATOM 540 C C . PRO A 1 78 ? 8.354 -9.605 -3.195 1.00 46.25 78 PRO A C 1
ATOM 542 O O . PRO A 1 78 ? 7.874 -10.712 -3.443 1.00 46.25 78 PRO A O 1
ATOM 545 N N . GLU A 1 79 ? 8.255 -8.586 -4.048 1.00 49.88 79 GLU A N 1
ATOM 546 C CA . GLU A 1 79 ? 8.172 -8.801 -5.472 1.00 49.88 79 GLU A CA 1
ATOM 547 C C . GLU A 1 79 ? 9.345 -9.718 -5.739 1.00 49.88 79 GLU A C 1
ATOM 549 O O . GLU A 1 79 ? 10.504 -9.393 -5.488 1.00 49.88 79 GLU A O 1
ATOM 554 N N . VAL A 1 80 ? 9.008 -10.970 -6.004 1.00 57.97 80 VAL A N 1
ATOM 555 C CA . VAL A 1 80 ? 9.978 -11.996 -6.293 1.00 57.97 80 VAL A CA 1
ATOM 556 C C . VAL A 1 80 ? 10.723 -11.440 -7.496 1.00 57.97 80 VAL A C 1
ATOM 558 O O . VAL A 1 80 ? 10.155 -11.445 -8.587 1.00 57.97 80 VAL A O 1
ATOM 561 N N . SER A 1 81 ? 11.900 -10.839 -7.271 1.00 65.50 81 SER A N 1
ATOM 562 C CA . SER A 1 81 ? 12.549 -10.015 -8.288 1.00 65.50 81 SER A CA 1
ATOM 563 C C . SER A 1 81 ? 12.648 -10.855 -9.542 1.00 65.50 81 SER A C 1
ATOM 565 O O . SER A 1 81 ? 13.289 -11.905 -9.518 1.00 65.50 81 SER A O 1
ATOM 567 N N . ALA A 1 82 ? 11.992 -10.429 -10.621 1.00 71.50 82 ALA A N 1
ATOM 568 C CA . ALA A 1 82 ? 12.001 -11.171 -11.879 1.00 71.50 82 ALA A CA 1
ATOM 569 C C . ALA A 1 82 ? 13.447 -11.388 -12.367 1.00 71.50 82 ALA A C 1
ATOM 571 O O . ALA A 1 82 ? 13.780 -12.433 -12.926 1.00 71.50 82 ALA A O 1
ATOM 572 N N . GLU A 1 83 ? 14.328 -10.435 -12.049 1.00 77.56 83 GLU A N 1
ATOM 573 C CA . GLU A 1 83 ? 15.781 -10.536 -12.201 1.00 77.56 83 GLU A CA 1
ATOM 574 C C . GLU A 1 83 ? 16.407 -11.619 -11.313 1.00 77.56 83 GLU A C 1
ATOM 576 O O . GLU A 1 83 ? 17.219 -12.406 -11.791 1.00 77.56 83 GLU A O 1
ATOM 581 N N . GLY A 1 84 ? 15.999 -11.720 -10.047 1.00 78.56 84 GLY A N 1
ATOM 582 C CA . GLY A 1 84 ? 16.438 -12.781 -9.142 1.00 78.56 84 GLY A CA 1
ATOM 583 C C . GLY A 1 84 ? 15.979 -14.168 -9.589 1.00 78.56 84 GLY A C 1
ATOM 584 O O . GLY A 1 84 ? 16.770 -15.107 -9.542 1.00 78.56 84 GLY A O 1
ATOM 585 N N . LEU A 1 85 ? 14.742 -14.289 -10.084 1.00 85.25 85 LEU A N 1
ATOM 586 C CA . LEU A 1 85 ? 14.229 -15.517 -10.699 1.00 85.25 85 LEU A CA 1
ATOM 587 C C . LEU A 1 85 ? 15.057 -15.897 -11.917 1.00 85.25 85 LEU A C 1
ATOM 589 O O . LEU A 1 85 ? 15.622 -16.983 -11.929 1.00 85.25 85 LEU A O 1
ATOM 593 N N . SER A 1 86 ? 15.224 -14.977 -12.872 1.00 83.12 86 SER A N 1
ATOM 594 C CA . SER A 1 86 ? 16.017 -15.226 -14.081 1.00 83.12 86 SER A CA 1
ATOM 595 C C . SER A 1 86 ? 17.456 -15.628 -13.755 1.00 83.12 86 SER A C 1
ATOM 597 O O . SER A 1 86 ? 18.030 -16.475 -14.436 1.00 83.12 86 SER A O 1
ATOM 599 N N . MET A 1 87 ? 18.050 -15.051 -12.707 1.00 83.00 87 MET A N 1
ATOM 600 C CA . MET A 1 87 ? 19.415 -15.373 -12.297 1.00 83.00 87 MET A CA 1
ATOM 601 C C . MET A 1 87 ? 19.515 -16.745 -11.619 1.00 83.00 87 MET A C 1
ATOM 603 O O . MET A 1 87 ? 20.458 -17.488 -11.885 1.00 83.00 87 MET A O 1
ATOM 607 N N . LEU A 1 88 ? 18.532 -17.119 -10.795 1.00 83.94 88 LEU A N 1
ATOM 608 C CA . LEU A 1 88 ? 18.446 -18.449 -10.181 1.00 83.94 88 LEU A CA 1
ATOM 609 C C . LEU A 1 88 ? 18.105 -19.529 -11.224 1.00 83.94 88 LEU A C 1
ATOM 611 O O . LEU A 1 88 ? 18.685 -20.613 -11.194 1.00 83.94 88 LEU A O 1
ATOM 615 N N . GLU A 1 89 ? 17.260 -19.220 -12.205 1.00 85.44 89 GLU A N 1
ATOM 616 C CA . GLU A 1 89 ? 16.964 -20.091 -13.347 1.00 85.44 89 GLU A CA 1
ATOM 617 C C . GLU A 1 89 ? 18.175 -20.282 -14.260 1.00 85.44 89 GLU A C 1
ATOM 619 O O . GLU A 1 89 ? 18.467 -21.405 -14.672 1.00 85.44 89 GLU A O 1
ATOM 624 N N . ALA A 1 90 ? 18.952 -19.222 -14.500 1.00 83.12 90 ALA A N 1
ATOM 625 C CA . ALA A 1 90 ? 20.222 -19.315 -15.217 1.00 83.12 90 ALA A CA 1
ATOM 626 C C . ALA A 1 90 ? 21.269 -20.157 -14.464 1.00 83.12 90 ALA A C 1
ATOM 628 O O . ALA A 1 90 ? 22.121 -20.781 -15.097 1.00 83.12 90 ALA A O 1
ATOM 629 N N . MET A 1 91 ? 21.195 -20.209 -13.128 1.00 79.62 91 MET A N 1
ATOM 630 C CA . MET A 1 91 ? 22.005 -21.115 -12.304 1.00 79.62 91 MET A CA 1
ATOM 631 C C . MET A 1 91 ? 21.496 -22.567 -12.313 1.00 79.62 91 MET A C 1
ATOM 633 O O . MET A 1 91 ? 22.211 -23.453 -11.848 1.00 79.62 91 MET A O 1
ATOM 637 N N . GLY A 1 92 ? 20.312 -22.833 -12.877 1.00 80.25 92 GLY A N 1
ATOM 638 C CA . GLY A 1 92 ? 19.731 -24.172 -13.010 1.00 80.25 92 GLY A CA 1
ATOM 639 C C . GLY A 1 92 ? 18.650 -24.515 -11.982 1.00 80.25 92 GLY A C 1
ATOM 640 O O . GLY A 1 92 ? 18.228 -25.668 -11.915 1.00 80.25 92 GLY A O 1
ATOM 641 N N . PHE A 1 93 ? 18.185 -23.546 -11.191 1.00 81.12 93 PHE A N 1
ATOM 642 C CA . PHE A 1 93 ? 17.080 -23.737 -10.249 1.00 81.12 93 PHE A CA 1
ATOM 643 C C . PHE A 1 93 ? 15.730 -23.487 -10.930 1.00 81.12 93 PHE A C 1
ATOM 645 O O . PHE A 1 93 ? 15.610 -22.630 -11.794 1.00 81.12 93 PHE A O 1
ATOM 652 N N . SER A 1 94 ? 14.677 -24.206 -10.545 1.00 85.19 94 SER A N 1
ATOM 653 C CA . SER A 1 94 ? 13.347 -23.964 -11.129 1.00 85.19 94 SER A CA 1
ATOM 654 C C . SER A 1 94 ? 12.736 -22.659 -10.613 1.00 85.19 94 SER A C 1
ATOM 656 O O . SER A 1 94 ? 12.893 -22.345 -9.433 1.00 85.19 94 SER A O 1
ATOM 658 N N . GLU A 1 95 ? 11.910 -21.978 -11.416 1.00 81.88 95 GLU A N 1
ATOM 659 C CA . GLU A 1 95 ? 11.126 -20.799 -10.992 1.00 81.88 95 GLU A CA 1
ATOM 660 C C . GLU A 1 95 ? 10.410 -21.036 -9.647 1.00 81.88 95 GLU A C 1
ATOM 662 O O . GLU A 1 95 ? 10.398 -20.193 -8.751 1.00 81.88 95 GLU A O 1
ATOM 667 N N . ARG A 1 96 ? 9.868 -22.247 -9.458 1.00 83.00 96 ARG A N 1
ATOM 668 C CA . ARG A 1 96 ? 9.158 -22.647 -8.238 1.00 83.00 96 ARG A CA 1
ATOM 669 C C . ARG A 1 96 ? 10.051 -22.701 -6.991 1.00 83.00 96 ARG A C 1
ATOM 671 O O . ARG A 1 96 ? 9.557 -22.444 -5.895 1.00 83.00 96 ARG A O 1
ATOM 678 N N . GLN A 1 97 ? 11.324 -23.047 -7.160 1.00 83.81 97 GLN A N 1
ATOM 679 C CA . GLN A 1 97 ? 12.331 -23.083 -6.101 1.00 83.81 97 GLN A CA 1
ATOM 680 C C . GLN A 1 97 ? 12.882 -21.674 -5.863 1.00 83.81 97 GLN A C 1
ATOM 682 O O . GLN A 1 97 ? 12.888 -21.195 -4.731 1.00 83.81 97 GLN A O 1
ATOM 687 N N . ALA A 1 98 ? 13.232 -20.972 -6.942 1.00 85.75 98 ALA A N 1
ATOM 688 C CA . ALA A 1 98 ? 13.742 -19.610 -6.917 1.00 85.75 98 ALA A CA 1
ATOM 689 C C . ALA A 1 98 ? 12.761 -18.638 -6.242 1.00 85.75 98 ALA A C 1
ATOM 691 O O . ALA A 1 98 ? 13.154 -17.886 -5.352 1.00 85.75 98 ALA A O 1
ATOM 692 N N . ARG A 1 99 ? 11.461 -18.720 -6.561 1.00 83.75 99 ARG A N 1
ATOM 693 C CA . ARG A 1 99 ? 10.425 -17.904 -5.904 1.00 83.75 99 ARG A CA 1
ATOM 694 C C . ARG A 1 99 ? 10.301 -18.203 -4.412 1.00 83.75 99 ARG A C 1
ATOM 696 O O . ARG A 1 99 ? 10.060 -17.292 -3.626 1.00 83.75 99 ARG A O 1
ATOM 703 N N . GLY A 1 100 ? 10.441 -19.476 -4.030 1.00 81.69 100 GLY A N 1
ATOM 704 C CA . GLY A 1 100 ? 10.336 -19.919 -2.641 1.00 81.69 100 GLY A CA 1
ATOM 705 C C . GLY A 1 100 ? 11.506 -19.393 -1.822 1.00 81.69 100 GLY A C 1
ATOM 706 O O . GLY A 1 100 ? 11.310 -18.830 -0.750 1.00 81.69 100 GLY A O 1
ATOM 707 N N . ALA A 1 101 ? 12.704 -19.478 -2.390 1.00 83.56 101 ALA A N 1
ATOM 708 C CA . ALA A 1 101 ? 13.927 -19.002 -1.773 1.00 83.56 101 ALA A CA 1
ATOM 709 C C . ALA A 1 101 ? 13.990 -17.474 -1.676 1.00 83.56 101 ALA A C 1
ATOM 711 O O . ALA A 1 101 ? 14.276 -16.952 -0.606 1.00 83.56 101 ALA A O 1
ATOM 712 N N . LEU A 1 102 ? 13.633 -16.750 -2.743 1.00 84.31 102 LEU A N 1
ATOM 713 C CA . LEU A 1 102 ? 13.540 -15.285 -2.721 1.00 84.31 102 LEU A CA 1
ATOM 714 C C . LEU A 1 102 ? 12.485 -14.797 -1.724 1.00 84.31 102 LEU A C 1
ATOM 716 O O . LEU A 1 102 ? 12.689 -13.789 -1.055 1.00 84.31 102 LEU A O 1
ATOM 720 N N . SER A 1 103 ? 11.380 -15.531 -1.579 1.00 80.44 103 SER A N 1
ATOM 721 C CA . SER A 1 103 ? 10.377 -15.227 -0.552 1.00 80.44 103 SER A CA 1
ATOM 722 C C . SER A 1 103 ? 10.918 -15.470 0.861 1.00 80.44 103 SER A C 1
ATOM 724 O O . SER A 1 103 ? 10.636 -14.683 1.761 1.00 80.44 103 SER A O 1
ATOM 726 N N . ALA A 1 104 ? 11.716 -16.524 1.064 1.00 78.56 104 ALA A N 1
ATOM 727 C CA . ALA A 1 104 ? 12.340 -16.835 2.352 1.00 78.56 104 ALA A CA 1
ATOM 728 C C . ALA A 1 104 ? 13.462 -15.851 2.734 1.00 78.56 104 ALA A C 1
ATOM 730 O O . ALA A 1 104 ? 13.707 -15.634 3.920 1.00 78.56 104 ALA A O 1
ATOM 731 N N . THR A 1 105 ? 14.130 -15.244 1.749 1.00 80.88 105 THR A N 1
ATOM 732 C CA . THR A 1 105 ? 15.284 -14.349 1.957 1.00 80.88 105 THR A CA 1
ATOM 733 C C . THR A 1 105 ? 14.962 -12.869 1.777 1.00 80.88 105 THR A C 1
ATOM 735 O O . THR A 1 105 ? 15.867 -12.034 1.794 1.00 80.88 105 THR A O 1
ATOM 738 N N . GLY A 1 106 ? 13.682 -12.527 1.602 1.00 74.75 106 GLY A N 1
ATOM 739 C CA .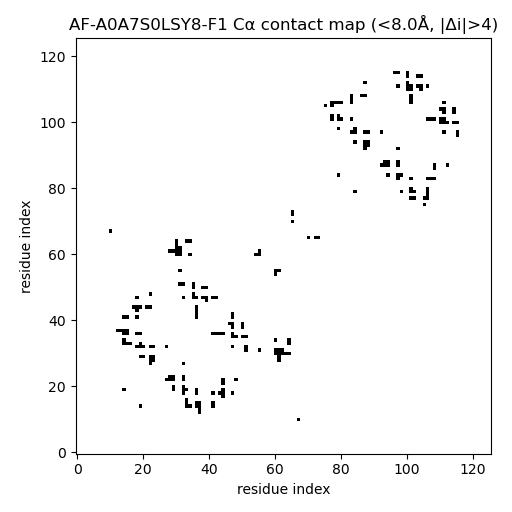 GLY A 1 106 ? 13.230 -11.143 1.450 1.00 74.75 106 GLY A CA 1
ATOM 740 C C . GLY A 1 106 ? 13.726 -10.470 0.166 1.00 74.75 106 GLY A C 1
ATOM 741 O O . GLY A 1 106 ? 14.033 -9.284 0.185 1.00 74.75 106 GLY A O 1
ATOM 742 N N . GLY A 1 107 ? 13.847 -11.223 -0.932 1.00 74.25 107 GLY A N 1
ATOM 743 C CA . GLY A 1 107 ? 14.259 -10.715 -2.247 1.00 74.25 107 GLY A CA 1
ATOM 744 C C . GLY A 1 107 ? 15.771 -10.729 -2.507 1.00 74.25 107 GLY A C 1
ATOM 745 O O . GLY A 1 107 ? 16.216 -10.255 -3.549 1.00 74.25 107 GLY A O 1
ATOM 746 N N . SER A 1 108 ? 16.580 -11.289 -1.601 1.00 81.06 108 SER A N 1
ATOM 747 C CA . SER A 1 108 ? 18.036 -11.384 -1.789 1.00 81.06 108 SER A CA 1
ATOM 748 C C . SER A 1 108 ? 18.421 -12.603 -2.631 1.00 81.06 108 SER A C 1
ATOM 750 O O . SER A 1 108 ? 18.238 -13.733 -2.181 1.00 81.06 108 SER A O 1
ATOM 752 N N . VAL A 1 109 ? 19.017 -12.392 -3.812 1.00 84.25 109 VAL A N 1
ATOM 753 C CA . VAL A 1 109 ? 19.474 -13.469 -4.721 1.00 84.25 109 VAL A CA 1
ATOM 754 C C . VAL A 1 109 ? 20.566 -14.335 -4.088 1.00 84.25 109 VAL A C 1
ATOM 756 O O . VAL A 1 109 ? 20.491 -15.558 -4.151 1.00 84.25 109 VAL A O 1
ATOM 759 N N . GLU A 1 110 ? 21.549 -13.722 -3.424 1.00 85.88 110 GLU A N 1
ATOM 760 C CA . GLU A 1 110 ? 22.634 -14.442 -2.737 1.00 85.88 110 GLU A CA 1
ATOM 761 C C . GLU A 1 110 ? 22.102 -15.295 -1.577 1.00 85.88 110 GLU A C 1
ATOM 763 O O . GLU A 1 110 ? 22.454 -16.465 -1.446 1.00 85.88 110 GLU A O 1
ATOM 768 N N . GLY A 1 111 ? 21.181 -14.738 -0.782 1.00 84.56 111 GLY A N 1
ATOM 769 C CA . GLY A 1 111 ? 20.504 -15.481 0.280 1.00 84.56 111 GLY A CA 1
ATOM 770 C C . GLY A 1 111 ? 19.601 -16.585 -0.269 1.00 84.56 111 GLY A C 1
ATOM 771 O O . GLY A 1 111 ? 19.528 -17.663 0.310 1.00 84.56 111 GLY A O 1
ATOM 772 N N . ALA A 1 112 ? 18.927 -16.343 -1.396 1.00 86.38 112 ALA A N 1
ATOM 773 C CA . ALA A 1 112 ? 18.089 -17.341 -2.049 1.00 86.38 112 ALA A CA 1
ATOM 774 C C . ALA A 1 112 ? 18.924 -18.517 -2.561 1.00 86.38 112 ALA A C 1
ATOM 776 O O . ALA A 1 112 ? 18.514 -19.661 -2.391 1.00 86.38 112 ALA A O 1
ATOM 777 N N . ALA A 1 113 ? 20.107 -18.260 -3.121 1.00 84.62 113 ALA A N 1
ATOM 778 C CA . ALA A 1 113 ? 21.034 -19.316 -3.509 1.00 84.62 113 ALA A CA 1
ATOM 779 C C . ALA A 1 113 ? 21.480 -20.151 -2.293 1.00 84.62 113 ALA A C 1
ATOM 781 O O . ALA A 1 113 ? 21.380 -21.374 -2.340 1.00 84.62 113 ALA A O 1
ATOM 782 N N . ASP A 1 114 ? 21.895 -19.517 -1.190 1.00 85.88 114 ASP A N 1
ATOM 783 C CA . ASP A 1 114 ? 22.290 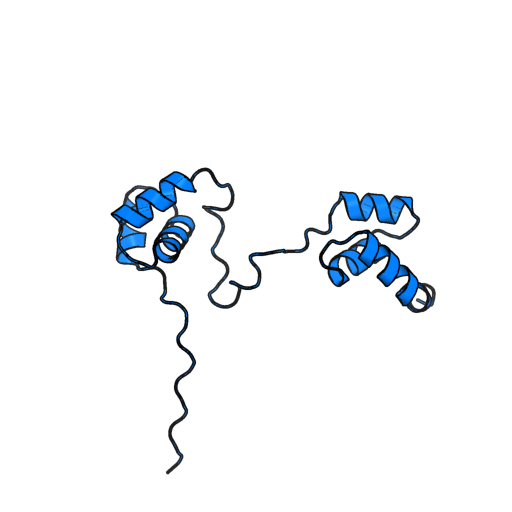-20.212 0.051 1.00 85.88 114 ASP A CA 1
ATOM 784 C C . ASP A 1 114 ? 21.144 -21.047 0.653 1.00 85.88 114 ASP A C 1
ATOM 786 O O . ASP A 1 114 ? 21.317 -22.223 0.991 1.00 85.88 114 ASP A O 1
ATOM 790 N N . TRP A 1 115 ? 19.937 -20.475 0.694 1.00 85.88 115 TRP A N 1
ATOM 791 C CA . TRP A 1 115 ? 18.738 -21.157 1.174 1.00 85.88 115 TRP A CA 1
ATOM 792 C C . TRP A 1 115 ? 18.397 -22.372 0.309 1.00 85.88 115 TRP A C 1
ATOM 794 O O . TRP A 1 115 ? 18.106 -23.442 0.846 1.00 85.88 115 TRP A O 1
ATOM 804 N N . LEU A 1 116 ? 18.489 -22.227 -1.020 1.00 86.06 116 LEU A N 1
ATOM 805 C CA . LEU A 1 116 ? 18.311 -23.327 -1.967 1.00 86.06 116 LEU A CA 1
ATOM 806 C C . LEU A 1 116 ? 19.346 -24.416 -1.745 1.00 86.06 116 LEU A C 1
ATOM 808 O O . LEU A 1 116 ? 18.953 -25.566 -1.634 1.00 86.06 116 LEU A O 1
ATOM 812 N N . PHE A 1 117 ? 20.631 -24.093 -1.610 1.00 79.19 117 PHE A N 1
ATOM 813 C CA . PHE A 1 117 ? 21.660 -25.104 -1.346 1.00 79.19 117 PHE A CA 1
ATOM 814 C C . PHE A 1 117 ? 21.447 -25.842 -0.018 1.00 79.19 117 PHE A C 1
ATOM 816 O O . PHE A 1 117 ? 21.722 -27.038 0.052 1.00 79.19 117 PHE A O 1
ATOM 823 N N . SER A 1 118 ? 20.913 -25.176 1.011 1.00 81.06 118 SER A N 1
ATOM 824 C CA . SER A 1 118 ? 20.571 -25.827 2.286 1.00 81.06 118 SER A CA 1
ATOM 825 C C . SER A 1 118 ? 19.272 -26.647 2.247 1.00 81.06 118 SER A C 1
ATOM 827 O O . SER A 1 118 ? 19.107 -27.531 3.083 1.00 81.06 118 SER A O 1
ATOM 829 N N . HIS A 1 119 ? 18.352 -26.375 1.313 1.00 72.19 119 HIS A N 1
ATOM 830 C CA . HIS A 1 119 ? 17.047 -27.055 1.201 1.00 72.19 119 HIS A CA 1
ATOM 831 C C . HIS A 1 119 ? 16.887 -27.924 -0.063 1.00 72.19 119 HIS A C 1
ATOM 833 O O . HIS A 1 119 ? 15.845 -28.553 -0.241 1.00 72.19 119 HIS A O 1
ATOM 839 N N . VAL A 1 120 ? 17.890 -27.991 -0.947 1.00 67.69 120 VAL A N 1
ATOM 840 C CA . VAL A 1 120 ? 17.820 -28.753 -2.210 1.00 67.69 120 VAL A CA 1
ATOM 841 C C . VAL A 1 120 ? 17.742 -30.266 -1.978 1.00 67.69 120 VAL A C 1
ATOM 843 O O . VAL A 1 120 ? 17.101 -30.955 -2.763 1.00 67.69 120 VAL A O 1
ATOM 846 N N . ASP A 1 121 ? 18.307 -30.770 -0.875 1.00 60.97 121 ASP A N 1
ATOM 847 C CA . ASP A 1 121 ? 18.293 -32.199 -0.509 1.00 60.97 121 ASP A CA 1
ATOM 848 C C . ASP A 1 121 ? 16.870 -32.715 -0.192 1.00 60.97 121 ASP A C 1
ATOM 850 O O . ASP A 1 121 ? 16.507 -33.835 -0.549 1.00 60.97 121 ASP A O 1
ATOM 854 N N . ASP A 1 122 ? 16.017 -31.857 0.384 1.00 58.00 122 ASP A N 1
ATOM 855 C CA . ASP A 1 122 ? 14.610 -32.167 0.694 1.00 58.00 122 ASP A CA 1
ATOM 856 C C . ASP A 1 122 ? 13.702 -32.021 -0.550 1.00 58.00 122 ASP A C 1
ATOM 858 O O . ASP A 1 122 ? 12.687 -32.702 -0.681 1.00 58.00 122 ASP A O 1
ATOM 862 N N . LEU A 1 123 ? 14.096 -31.164 -1.505 1.00 57.25 123 LEU A N 1
ATOM 863 C CA . LEU A 1 123 ? 13.353 -30.876 -2.741 1.00 57.25 123 LEU A CA 1
ATOM 864 C C . LEU A 1 123 ? 13.610 -31.878 -3.881 1.00 57.25 123 LEU A C 1
ATOM 866 O O . LEU A 1 123 ? 12.731 -32.032 -4.725 1.00 57.25 123 LEU A O 1
ATOM 870 N N . ASP A 1 124 ? 14.777 -32.530 -3.932 1.00 53.41 124 ASP A N 1
ATOM 871 C CA . ASP A 1 124 ? 15.091 -33.580 -4.927 1.00 53.41 124 ASP A CA 1
ATOM 872 C C . ASP A 1 124 ? 14.401 -34.921 -4.601 1.00 53.41 124 ASP A C 1
ATOM 874 O O . ASP A 1 124 ? 14.160 -35.744 -5.481 1.00 53.41 124 ASP A O 1
ATOM 878 N N . SER A 1 125 ? 14.008 -35.121 -3.337 1.00 46.31 125 SER A N 1
ATOM 879 C CA . SER A 1 125 ? 13.340 -36.341 -2.860 1.00 46.31 125 SER A CA 1
ATOM 880 C C . SER A 1 125 ? 11.808 -36.362 -3.062 1.00 46.31 125 SER A C 1
ATOM 882 O O . SER A 1 125 ? 11.153 -37.275 -2.547 1.00 46.31 125 SER A O 1
ATOM 884 N N . ALA A 1 126 ? 11.224 -35.397 -3.790 1.00 42.22 126 ALA A N 1
ATOM 885 C CA . ALA A 1 126 ? 9.773 -35.239 -3.998 1.00 42.22 126 ALA A CA 1
ATOM 886 C C . ALA A 1 126 ? 9.318 -35.388 -5.461 1.00 42.22 126 ALA A C 1
ATOM 888 O O . ALA A 1 126 ? 9.945 -34.789 -6.363 1.00 42.22 126 ALA A O 1
#

pLDDT: mean 72.77, std 15.59, range [37.62, 88.69]

Radius of gyration: 22.1 Å; Cα contacts (8 Å, |Δi|>4): 129; chains: 1; bounding box: 40×59×56 Å

Organism: NCBI:txid221442

Sequence (126 aa):
AAPPCAPPPPAPPPADESVVASLVSMGFSENGSKRAALAVNNVGAEQAMEWVFAHLEDPDFNDPLPPPGAAAAATAAPEVSAEGLSMLEAMGFSERQARGALSATGGSVEGAADWLFSHVDDLDSA

Nearest PDB structures (foldseek):
  1vek-assembly1_A  TM=9.086E-01  e=9.424E-04  Arabidopsis thaliana
  3ihp-assembly1_A  TM=4.481E-01  e=1.868E-05  Homo sapiens
  2dag-assembly1_A  TM=7.320E-01  e=3.072E-03  Homo sapiens
  2dak-assembly1_A  TM=8.815E-01  e=9.060E-02  Homo sapiens
  1whc-assembly1_A  TM=8.472E-01  e=7.309E-02  Mus musculus

Mean predicted aligned error: 16.47 Å

InterPro domains:
  IPR009060 UBA-like superfamily [SSF46934] (7-69)
  IPR009060 UBA-like superfamily [SSF46934] (44-124)
  IPR015940 Ubiquitin-associated domain [PF22562] (16-63)
  IPR015940 Ubiquitin-associated domain [PF22562] (85-124)
  IPR015940 Ubiquitin-associated domain [PS50030] (14-55)
  IPR015940 Ubiquitin-associated domain [PS50030] (79-119)
  IPR015940 Ubiquitin-associated domain [SM00165] (16-54)
  IPR015940 Ubiquitin-associated domain [SM00165] (81-118)
  IPR052476 Ubiquitin-associated domain-containing protein 1 [PTHR46738] (14-77)

Solvent-accessible surface area (backbone atoms only — not comparable to full-atom values): 7312 Å² total; per-residue (Å²): 137,82,84,84,79,79,81,78,80,84,70,77,79,73,47,40,63,71,37,22,50,54,38,34,75,74,70,43,49,66,37,30,22,34,50,17,16,46,73,48,68,55,74,43,50,69,57,14,47,55,48,33,70,78,38,65,85,41,84,65,33,66,42,79,69,65,58,97,84,38,81,79,48,81,67,67,71,55,63,57,41,67,66,43,33,52,52,34,40,73,75,70,42,51,64,78,52,33,45,50,22,17,57,75,42,69,44,32,55,72,50,15,51,54,48,40,71,76,45,44,76,70,59,71,77,108